Protein AF-Q04625-F1 (afdb_monomer_lite)

Sequence (141 aa):
IPYSVLKKSGFVIAEADGNPEEFLDELMEMIIESKEKEAKRRKAQDTVIEPIALEKQGEYFINLERVQNNNPGISSKKILQPFLKNKPFRELKIVCNHIPKWIENELMTLGMKFEVKKLTEGEFEVKVYNQFNDEKTLVNR

Radius of gyration: 19.42 Å; chains: 1; bounding box: 52×41×47 Å

pLDDT: mean 84.85, std 14.12, range [32.5, 97.0]

Structure (mmCIF, N/CA/C/O backbone):
data_AF-Q04625-F1
#
_entry.id   AF-Q04625-F1
#
loop_
_atom_site.group_PDB
_atom_site.id
_atom_site.type_symbol
_atom_site.label_atom_id
_atom_site.label_alt_id
_atom_site.label_comp_id
_atom_site.label_asym_id
_atom_site.label_entity_id
_atom_site.label_seq_id
_atom_site.pdbx_PDB_ins_code
_atom_site.Cartn_x
_atom_site.Cartn_y
_atom_site.Cartn_z
_atom_site.occupancy
_atom_site.B_iso_or_equiv
_atom_site.auth_seq_id
_atom_site.auth_comp_id
_atom_site.auth_asym_id
_atom_site.auth_atom_id
_atom_site.pdbx_PDB_model_num
ATOM 1 N N . ILE A 1 1 ? 19.679 18.431 -6.268 1.00 63.94 1 ILE A N 1
ATOM 2 C CA . ILE A 1 1 ? 18.438 18.739 -7.031 1.00 63.94 1 ILE A CA 1
ATOM 3 C C . ILE A 1 1 ? 18.313 17.902 -8.318 1.00 63.94 1 ILE A C 1
ATOM 5 O O . ILE A 1 1 ? 17.230 17.369 -8.515 1.00 63.94 1 ILE A O 1
ATOM 9 N N . PRO A 1 2 ? 19.353 17.696 -9.158 1.00 74.81 2 PRO A N 1
ATOM 10 C CA . PRO A 1 2 ? 19.188 16.989 -10.443 1.00 74.81 2 PRO A CA 1
ATOM 11 C C . PRO A 1 2 ? 18.608 15.568 -10.325 1.00 74.81 2 PRO A C 1
ATOM 13 O O . PRO A 1 2 ? 17.641 15.231 -11.005 1.00 74.81 2 PRO A O 1
ATOM 16 N N . TYR A 1 3 ? 19.119 14.775 -9.376 1.00 73.25 3 TYR A N 1
ATOM 17 C CA . TYR A 1 3 ? 18.672 13.398 -9.130 1.00 73.25 3 TYR A CA 1
ATOM 18 C C . TYR A 1 3 ? 17.159 13.265 -8.890 1.00 73.25 3 TYR A C 1
ATOM 20 O O . TYR A 1 3 ? 16.522 12.347 -9.403 1.00 73.25 3 TYR A O 1
ATOM 28 N N . SER A 1 4 ? 16.547 14.186 -8.136 1.00 76.62 4 SER A N 1
ATOM 29 C CA . SER A 1 4 ? 15.113 14.103 -7.833 1.00 76.62 4 SER A CA 1
ATOM 30 C C . SER A 1 4 ? 14.233 14.450 -9.035 1.00 76.62 4 SER A C 1
ATOM 32 O O . SER A 1 4 ? 13.127 13.922 -9.132 1.00 76.62 4 SER A O 1
ATOM 34 N N . VAL A 1 5 ? 14.711 15.286 -9.962 1.00 82.38 5 VAL A N 1
ATOM 35 C CA . VAL A 1 5 ? 13.994 15.632 -11.202 1.00 82.38 5 VAL A CA 1
ATOM 36 C C . VAL A 1 5 ? 14.002 14.454 -12.176 1.00 82.38 5 VAL A C 1
ATOM 38 O O . VAL A 1 5 ? 12.948 14.088 -12.699 1.00 82.38 5 VAL A O 1
ATOM 41 N N . LEU A 1 6 ? 15.160 13.811 -12.359 1.00 83.19 6 LEU A N 1
ATOM 42 C CA . LEU A 1 6 ? 15.295 12.635 -13.226 1.00 83.19 6 LEU A CA 1
ATOM 43 C C . LEU A 1 6 ? 14.440 11.470 -12.720 1.00 83.19 6 LEU A C 1
ATOM 45 O O . LEU A 1 6 ? 13.656 10.901 -13.478 1.00 83.19 6 LEU A O 1
ATOM 49 N N . LYS A 1 7 ? 14.490 11.195 -11.411 1.00 76.00 7 LYS A N 1
ATOM 50 C CA . LYS A 1 7 ? 13.668 10.151 -10.786 1.00 76.00 7 LYS A CA 1
ATOM 51 C C . LYS A 1 7 ? 12.166 10.420 -10.937 1.00 76.00 7 LYS A C 1
ATOM 53 O O . LYS A 1 7 ? 11.412 9.504 -11.244 1.00 76.00 7 LYS A O 1
ATOM 58 N N . LYS A 1 8 ? 11.719 11.671 -10.759 1.00 74.62 8 LYS A N 1
ATOM 59 C CA . LYS A 1 8 ? 10.310 12.062 -10.971 1.00 74.62 8 LYS A CA 1
ATOM 60 C C . LYS A 1 8 ? 9.865 11.937 -12.430 1.00 74.62 8 LYS A C 1
ATOM 62 O O . LYS A 1 8 ? 8.689 11.699 -12.669 1.00 74.62 8 LYS A O 1
ATOM 67 N N . SER A 1 9 ? 10.790 12.076 -13.376 1.00 83.69 9 SER A N 1
ATOM 68 C CA . SER A 1 9 ? 10.516 11.952 -14.814 1.00 83.69 9 SER A CA 1
ATOM 69 C C . SER A 1 9 ? 10.576 10.502 -15.319 1.00 83.69 9 SER A C 1
ATOM 71 O O . SER A 1 9 ? 10.411 10.267 -16.510 1.00 83.69 9 SER A O 1
ATOM 73 N N . GLY A 1 10 ? 10.806 9.524 -14.433 1.00 79.38 10 GLY A N 1
ATOM 74 C CA . GLY A 1 10 ? 10.822 8.100 -14.782 1.00 79.38 10 GLY A CA 1
ATOM 75 C C . GLY A 1 10 ? 12.162 7.570 -15.300 1.00 79.38 10 GLY A C 1
ATOM 76 O O . GLY A 1 10 ? 12.214 6.432 -15.764 1.00 79.38 10 GLY A O 1
ATOM 77 N N . PHE A 1 11 ? 13.247 8.347 -15.212 1.00 85.00 11 PHE A N 1
ATOM 78 C CA . PHE A 1 11 ? 14.579 7.855 -15.566 1.00 85.00 11 PH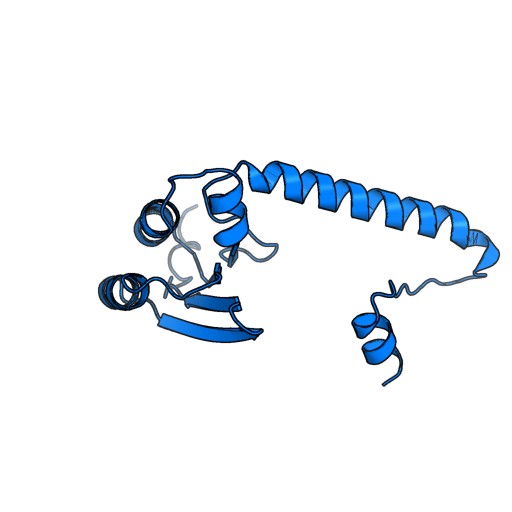E A CA 1
ATOM 79 C C . PHE A 1 11 ? 15.101 6.877 -14.509 1.00 85.00 11 PHE A C 1
ATOM 81 O O . PHE A 1 11 ? 14.963 7.107 -13.302 1.00 85.00 11 PHE A O 1
ATOM 88 N N . VAL A 1 12 ? 15.741 5.804 -14.975 1.00 81.31 12 VAL A N 1
ATOM 89 C CA . VAL A 1 12 ? 16.561 4.931 -14.130 1.00 81.31 12 VAL A CA 1
ATOM 90 C C . VAL A 1 12 ? 17.896 5.630 -13.913 1.00 81.31 12 VAL A C 1
ATOM 92 O O . VAL A 1 12 ? 18.523 6.081 -14.866 1.00 81.31 12 VAL A O 1
ATOM 95 N N . ILE A 1 13 ? 18.300 5.749 -12.653 1.00 85.38 13 ILE A N 1
ATOM 96 C CA . ILE A 1 13 ? 19.584 6.328 -12.266 1.00 85.38 13 ILE A CA 1
ATOM 97 C C . ILE A 1 13 ? 20.449 5.179 -11.767 1.00 85.38 13 ILE A C 1
ATOM 99 O O . ILE A 1 13 ? 20.024 4.454 -10.867 1.00 85.38 13 ILE A O 1
ATOM 103 N N . ALA A 1 14 ? 21.631 5.028 -12.350 1.00 83.88 14 ALA A N 1
ATOM 104 C CA . ALA A 1 14 ? 22.617 4.032 -11.967 1.00 83.88 14 ALA A CA 1
ATOM 105 C C . ALA A 1 14 ? 23.969 4.718 -11.752 1.00 83.88 14 ALA A C 1
ATOM 107 O O . ALA A 1 14 ? 24.320 5.642 -12.486 1.00 83.88 14 ALA A O 1
ATOM 108 N N . GLU A 1 15 ? 24.694 4.268 -10.735 1.00 86.56 15 GLU A N 1
ATOM 109 C CA . GLU A 1 15 ? 26.086 4.635 -10.486 1.00 86.56 15 GLU A CA 1
ATOM 110 C C . GLU A 1 15 ? 26.955 3.456 -10.924 1.00 86.56 15 GLU A C 1
ATOM 112 O O . GLU A 1 15 ? 26.650 2.309 -10.594 1.00 86.56 15 GLU A O 1
ATOM 117 N N . ALA A 1 16 ? 27.998 3.736 -11.697 1.00 84.88 16 ALA A N 1
ATOM 118 C CA . ALA A 1 16 ? 28.939 2.743 -12.188 1.00 84.88 16 ALA A CA 1
ATOM 119 C C . ALA A 1 16 ? 30.320 3.390 -12.325 1.00 84.88 16 ALA A C 1
ATOM 121 O O . ALA A 1 16 ? 30.424 4.557 -12.712 1.00 84.88 16 ALA A O 1
ATOM 122 N N . ASP A 1 17 ? 31.360 2.624 -12.010 1.00 88.25 17 ASP A N 1
ATOM 123 C CA . ASP A 1 17 ? 32.750 3.016 -12.221 1.00 88.25 17 ASP A CA 1
ATOM 124 C C . ASP A 1 17 ? 33.208 2.563 -13.615 1.00 88.25 17 ASP A C 1
ATOM 126 O O . ASP A 1 17 ? 32.865 1.468 -14.056 1.00 88.25 17 ASP A O 1
ATOM 130 N N . GLY A 1 18 ? 34.017 3.379 -14.297 1.00 88.81 18 GLY A N 1
ATOM 131 C CA . GLY A 1 18 ? 34.591 3.041 -15.607 1.00 88.81 18 GLY A CA 1
ATOM 132 C C . GLY A 1 18 ? 34.012 3.839 -16.776 1.00 88.81 18 GLY A C 1
ATOM 133 O O . GLY A 1 18 ? 33.351 4.863 -16.585 1.00 88.81 18 GLY A O 1
ATOM 134 N N . ASN A 1 19 ? 34.319 3.406 -18.002 1.00 85.69 19 ASN A N 1
ATOM 135 C CA . ASN A 1 19 ? 33.838 4.060 -19.217 1.00 85.69 19 ASN A CA 1
ATOM 136 C C . ASN A 1 19 ? 32.400 3.605 -19.522 1.00 85.69 19 ASN A C 1
ATOM 138 O O . ASN A 1 19 ? 32.193 2.407 -19.704 1.00 85.69 19 ASN A O 1
ATOM 142 N N . PRO A 1 20 ? 31.418 4.521 -19.643 1.00 83.44 20 PRO A N 1
ATOM 143 C CA . PRO A 1 20 ? 30.046 4.179 -20.012 1.00 83.44 20 PRO A CA 1
ATOM 144 C C . PRO A 1 20 ? 29.923 3.219 -21.193 1.00 83.44 20 PRO A C 1
ATOM 146 O O . PRO A 1 20 ? 29.172 2.253 -21.105 1.00 83.44 20 PRO A O 1
ATOM 149 N N . GLU A 1 21 ? 30.691 3.437 -22.263 1.00 85.19 21 GLU A N 1
ATOM 150 C CA . GLU A 1 21 ? 30.630 2.610 -23.477 1.00 85.19 21 GLU A CA 1
ATOM 151 C C . GLU A 1 21 ? 30.917 1.122 -23.221 1.00 85.19 21 GLU A C 1
ATOM 153 O O . GLU A 1 21 ? 30.450 0.282 -23.983 1.00 85.19 21 GLU A O 1
ATOM 158 N N . GLU A 1 22 ? 31.633 0.787 -22.145 1.00 88.19 22 GLU A N 1
ATOM 159 C CA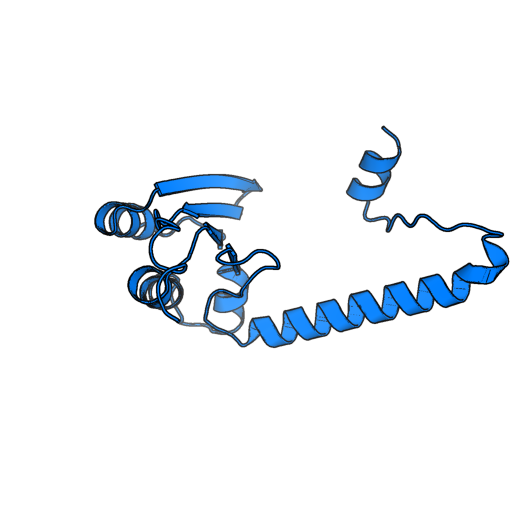 . GLU A 1 22 ? 31.989 -0.594 -21.800 1.00 88.19 22 GLU A CA 1
ATOM 160 C C . GLU A 1 22 ? 30.852 -1.352 -21.103 1.00 88.19 22 GLU A C 1
ATOM 162 O O . GLU A 1 22 ? 30.861 -2.578 -21.110 1.00 88.19 22 GLU A O 1
ATOM 167 N N . PHE A 1 23 ? 29.872 -0.655 -20.515 1.00 87.19 23 PHE A N 1
ATOM 168 C CA . PHE A 1 23 ? 28.826 -1.287 -19.701 1.00 87.19 23 PHE A CA 1
ATOM 169 C C . PHE A 1 23 ? 27.392 -0.929 -20.106 1.00 87.19 23 PHE A C 1
ATOM 171 O O . PHE A 1 23 ? 26.454 -1.420 -19.480 1.00 87.19 23 PHE A O 1
ATOM 178 N N . LEU A 1 24 ? 27.174 -0.079 -21.119 1.00 87.12 24 LEU A N 1
ATOM 179 C CA . LEU A 1 24 ? 25.816 0.310 -21.534 1.00 87.12 24 LEU A CA 1
ATOM 180 C C . LEU A 1 24 ? 24.944 -0.897 -21.908 1.00 87.12 24 LEU A C 1
ATOM 182 O O . LEU A 1 24 ? 23.781 -0.940 -21.500 1.00 87.12 24 LEU A O 1
ATOM 186 N N . ASP A 1 25 ? 25.497 -1.865 -22.642 1.00 88.44 25 ASP A N 1
ATOM 187 C CA . ASP A 1 25 ? 24.767 -3.064 -23.067 1.00 88.44 25 ASP A CA 1
ATOM 188 C C . ASP A 1 25 ? 24.423 -3.959 -21.867 1.00 88.44 25 ASP A C 1
ATOM 190 O O . ASP A 1 25 ? 23.257 -4.301 -21.663 1.00 88.44 25 ASP A O 1
ATOM 194 N N . GLU A 1 26 ? 25.400 -4.239 -20.997 1.00 87.00 26 GLU A N 1
ATOM 195 C CA . GLU A 1 26 ? 25.192 -5.018 -19.767 1.00 87.00 26 GLU A CA 1
ATOM 196 C C . GLU A 1 26 ? 24.169 -4.353 -18.830 1.00 87.00 26 GLU A C 1
ATOM 198 O O . GLU A 1 26 ? 23.294 -5.006 -18.254 1.00 87.00 26 GLU A O 1
ATOM 203 N N . LEU A 1 27 ? 24.237 -3.025 -18.697 1.00 89.12 27 LEU A N 1
ATOM 204 C CA . LEU A 1 27 ? 23.306 -2.237 -17.895 1.00 89.12 27 LEU A CA 1
ATOM 205 C C . LEU A 1 27 ? 21.896 -2.254 -18.495 1.00 89.12 27 LEU A C 1
ATOM 207 O O . LEU A 1 27 ? 20.914 -2.339 -17.752 1.00 89.12 27 LEU A O 1
ATOM 211 N N . MET A 1 28 ? 21.768 -2.208 -19.823 1.00 88.25 28 MET A N 1
ATOM 212 C CA . MET A 1 28 ? 20.480 -2.332 -20.505 1.00 88.25 28 MET A CA 1
ATOM 213 C C . MET A 1 28 ? 19.855 -3.706 -20.256 1.00 88.25 28 MET A C 1
ATOM 215 O O . MET A 1 28 ? 18.690 -3.778 -19.853 1.00 88.25 28 MET A O 1
ATOM 219 N N . GLU A 1 29 ? 20.621 -4.782 -20.439 1.00 89.62 29 GLU A N 1
ATOM 220 C CA . GLU A 1 29 ? 20.174 -6.152 -20.172 1.00 89.62 29 GLU A CA 1
ATOM 221 C C . GLU A 1 29 ? 19.727 -6.310 -18.715 1.00 89.62 29 GLU A C 1
ATOM 223 O O . GLU A 1 29 ? 18.609 -6.758 -18.449 1.00 89.62 29 GLU A O 1
ATOM 228 N N . MET A 1 30 ? 20.525 -5.821 -17.763 1.00 88.75 30 MET A N 1
ATOM 229 C CA . MET A 1 30 ? 20.184 -5.823 -16.339 1.00 88.75 30 MET A CA 1
ATOM 230 C C . MET A 1 30 ? 18.876 -5.065 -16.044 1.00 8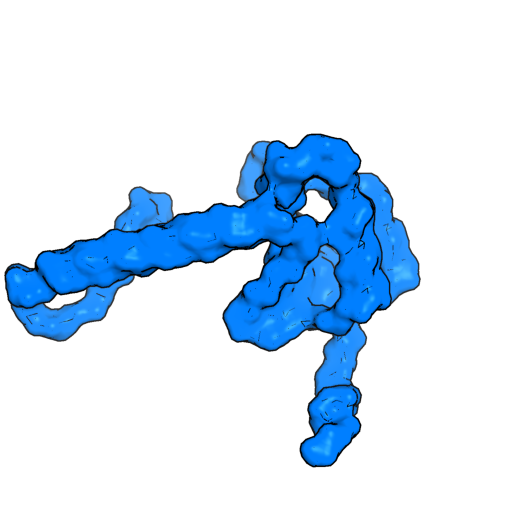8.75 30 MET A C 1
ATOM 232 O O . MET A 1 30 ? 18.031 -5.526 -15.263 1.00 88.75 30 MET A O 1
ATOM 236 N N . ILE A 1 31 ? 18.668 -3.899 -16.665 1.00 89.44 31 ILE A N 1
ATOM 237 C CA . ILE A 1 31 ? 17.435 -3.114 -16.507 1.00 89.44 31 ILE A CA 1
ATOM 238 C C . ILE A 1 31 ? 16.233 -3.853 -17.106 1.00 89.44 31 ILE A C 1
ATOM 240 O O . ILE A 1 31 ? 15.159 -3.859 -16.499 1.00 89.44 31 ILE A O 1
ATOM 244 N N . ILE A 1 32 ? 16.379 -4.476 -18.274 1.00 90.06 32 ILE A N 1
ATOM 245 C CA . ILE A 1 32 ? 15.303 -5.252 -18.902 1.00 90.06 32 ILE A CA 1
ATOM 246 C C . ILE A 1 32 ? 14.950 -6.452 -18.025 1.00 90.06 32 ILE A C 1
ATOM 248 O O . ILE A 1 32 ? 13.787 -6.616 -17.654 1.00 90.06 32 ILE A O 1
ATOM 252 N N . GLU A 1 33 ? 15.940 -7.241 -17.611 1.00 88.69 33 GLU A N 1
ATOM 253 C CA . GLU A 1 33 ? 15.722 -8.409 -16.763 1.00 88.69 33 GLU A CA 1
ATOM 254 C C . GLU A 1 33 ? 15.061 -8.052 -15.433 1.00 88.69 33 GLU A C 1
ATOM 256 O O . GLU A 1 33 ? 14.158 -8.755 -14.971 1.00 88.69 33 GLU A O 1
ATOM 261 N N . SER A 1 34 ? 15.514 -6.975 -14.786 1.00 86.69 34 SER A N 1
ATOM 262 C CA . SER A 1 34 ? 14.934 -6.522 -13.522 1.00 86.69 34 SER A CA 1
ATOM 263 C C . SER A 1 34 ? 13.477 -6.096 -13.705 1.00 86.69 34 SER A C 1
ATOM 265 O O . SER A 1 34 ? 12.624 -6.526 -12.924 1.00 86.69 34 SER A O 1
ATOM 267 N N . LYS A 1 35 ? 13.156 -5.360 -14.778 1.0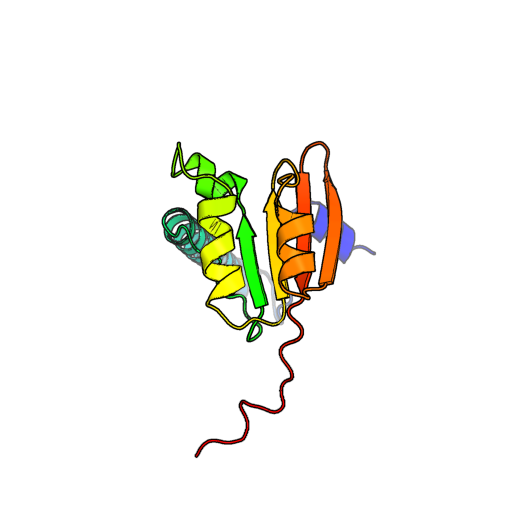0 85.69 35 LYS A N 1
ATOM 268 C CA . LYS A 1 35 ? 11.775 -4.996 -15.136 1.00 85.69 35 LYS A CA 1
ATOM 269 C C . LYS A 1 35 ? 10.915 -6.214 -15.454 1.00 85.69 35 LYS A C 1
ATOM 271 O O . LYS A 1 35 ? 9.764 -6.269 -15.027 1.00 85.69 35 LYS A O 1
ATOM 276 N N . GLU A 1 36 ? 11.442 -7.206 -16.163 1.00 86.44 36 GLU A N 1
ATOM 277 C CA . GLU A 1 36 ? 10.718 -8.444 -16.449 1.00 86.44 36 GLU A CA 1
ATOM 278 C C . GLU A 1 36 ? 10.463 -9.272 -15.191 1.00 86.44 36 GLU A C 1
ATOM 280 O O . GLU A 1 36 ? 9.352 -9.768 -14.992 1.00 86.44 36 GLU A O 1
ATOM 285 N N . LYS A 1 37 ? 11.474 -9.421 -14.327 1.00 81.00 37 LYS A N 1
ATOM 286 C CA . LYS A 1 37 ? 11.346 -10.089 -13.024 1.00 81.00 37 LYS A CA 1
ATOM 287 C C . LYS A 1 37 ? 10.310 -9.364 -12.170 1.00 81.00 37 LYS A C 1
ATOM 289 O O . LYS A 1 37 ? 9.461 -10.018 -11.566 1.00 81.00 37 LYS A O 1
ATOM 294 N N . GLU A 1 38 ? 10.318 -8.033 -12.162 1.00 79.81 38 GLU A N 1
ATOM 295 C CA . GLU A 1 38 ? 9.317 -7.227 -11.468 1.00 79.81 38 GLU A CA 1
ATOM 296 C C . GLU A 1 38 ? 7.917 -7.411 -12.072 1.00 79.81 38 GLU A C 1
ATOM 298 O O . GLU A 1 38 ? 6.960 -7.633 -11.335 1.00 79.81 38 GLU A O 1
ATOM 303 N N . ALA A 1 39 ? 7.776 -7.402 -13.398 1.00 78.56 39 ALA A N 1
ATOM 304 C CA . ALA A 1 39 ? 6.501 -7.626 -14.075 1.00 78.56 39 ALA A CA 1
ATOM 305 C C . ALA A 1 39 ? 5.949 -9.039 -13.820 1.00 78.56 39 ALA A C 1
ATOM 307 O O . ALA A 1 39 ? 4.757 -9.193 -13.559 1.00 78.56 39 ALA A O 1
ATOM 308 N N . LYS A 1 40 ? 6.805 -10.069 -13.842 1.00 75.56 40 LYS A N 1
ATOM 309 C CA . LYS A 1 40 ? 6.444 -11.454 -13.497 1.00 75.56 40 LYS A CA 1
ATOM 310 C C . LYS A 1 40 ? 6.010 -11.562 -12.036 1.00 75.56 40 LYS A C 1
ATOM 312 O O . LYS A 1 40 ? 4.974 -12.161 -11.765 1.00 75.56 40 LYS A O 1
ATOM 317 N N . ARG A 1 41 ? 6.743 -10.934 -11.107 1.00 71.81 41 ARG A N 1
ATOM 318 C CA . ARG A 1 41 ? 6.352 -10.847 -9.689 1.00 71.81 41 ARG A CA 1
ATOM 319 C C . ARG A 1 41 ? 5.003 -10.149 -9.531 1.00 71.81 41 ARG A C 1
ATOM 321 O O . ARG A 1 41 ? 4.140 -10.697 -8.861 1.00 71.81 41 ARG A O 1
ATOM 328 N N . ARG A 1 42 ? 4.788 -9.011 -10.198 1.00 70.00 42 ARG A N 1
ATOM 329 C CA . ARG A 1 42 ? 3.513 -8.271 -10.184 1.00 70.00 42 ARG A CA 1
ATOM 330 C C . ARG A 1 42 ? 2.354 -9.129 -10.709 1.00 70.00 42 ARG A C 1
ATOM 332 O O . ARG A 1 42 ? 1.350 -9.248 -10.023 1.00 70.00 42 ARG A O 1
ATOM 339 N N . LYS A 1 43 ? 2.524 -9.816 -11.845 1.00 68.69 43 LYS A N 1
ATOM 340 C CA . LYS A 1 43 ? 1.509 -10.737 -12.395 1.00 68.69 43 LYS A CA 1
ATOM 341 C C . LYS A 1 43 ? 1.232 -11.949 -11.499 1.00 68.69 43 LYS A C 1
ATOM 343 O O . LYS A 1 43 ? 0.098 -12.399 -11.416 1.00 68.69 43 LYS A O 1
ATOM 348 N N . ALA A 1 44 ? 2.246 -12.507 -10.839 1.00 66.44 44 ALA A N 1
ATOM 349 C CA . ALA A 1 44 ? 2.031 -13.585 -9.875 1.00 66.44 44 ALA A CA 1
ATOM 350 C C . ALA A 1 44 ? 1.257 -13.074 -8.646 1.00 66.44 44 ALA A C 1
ATOM 352 O O . ALA A 1 44 ? 0.322 -13.724 -8.185 1.00 66.44 44 ALA A O 1
ATOM 353 N N . GLN A 1 45 ? 1.599 -11.880 -8.156 1.00 64.50 45 GLN A N 1
ATOM 354 C CA . GLN A 1 45 ? 0.913 -11.215 -7.044 1.00 64.50 45 GLN A CA 1
ATOM 355 C C . GLN A 1 45 ? -0.544 -10.872 -7.372 1.00 64.50 45 GLN A C 1
ATOM 357 O O . GLN A 1 45 ? -1.389 -10.947 -6.491 1.00 64.50 45 GLN A O 1
ATOM 362 N N . ASP A 1 46 ? -0.853 -10.580 -8.635 1.00 65.69 46 ASP A N 1
ATOM 363 C CA . ASP A 1 46 ? -2.210 -10.306 -9.119 1.00 65.69 46 ASP A CA 1
ATOM 364 C C . ASP A 1 46 ? -3.186 -11.486 -8.925 1.00 65.69 46 ASP A C 1
ATOM 366 O O . ASP A 1 46 ? -4.401 -11.277 -8.900 1.00 65.69 46 ASP A O 1
ATOM 370 N N . THR A 1 47 ? -2.670 -12.711 -8.748 1.00 67.25 47 THR A N 1
ATOM 371 C CA . THR A 1 47 ? -3.475 -13.911 -8.446 1.00 67.25 47 THR A CA 1
ATOM 372 C C . THR A 1 47 ? -3.683 -14.152 -6.949 1.00 67.25 47 THR A C 1
ATOM 374 O O . THR A 1 47 ? -4.542 -14.944 -6.562 1.00 67.25 47 THR A O 1
ATOM 377 N N . VAL A 1 48 ? -2.914 -13.476 -6.091 1.00 73.94 48 VAL A N 1
ATOM 378 C CA . VAL A 1 48 ? -2.956 -13.662 -4.639 1.00 73.94 48 VAL A CA 1
ATOM 379 C C . VAL A 1 48 ? -3.945 -12.671 -4.034 1.00 73.94 48 VAL A C 1
ATOM 381 O O . VAL A 1 48 ? -3.812 -11.460 -4.175 1.00 73.94 48 VAL A O 1
ATOM 384 N N . ILE A 1 49 ? -4.953 -13.195 -3.336 1.00 86.00 49 ILE A N 1
ATOM 385 C CA . ILE A 1 49 ? -6.007 -12.389 -2.694 1.00 86.00 49 ILE A CA 1
ATOM 386 C C . ILE A 1 49 ? -5.523 -11.803 -1.349 1.00 86.00 49 ILE A C 1
ATOM 388 O O . ILE A 1 49 ? -6.150 -10.901 -0.801 1.00 86.00 49 ILE A O 1
ATOM 392 N N . GLU A 1 50 ? -4.400 -12.286 -0.813 1.00 89.38 50 GLU A N 1
ATOM 393 C CA . GLU A 1 50 ? -3.836 -11.863 0.473 1.00 89.38 50 GLU A CA 1
ATOM 394 C C . GLU A 1 50 ? -2.762 -10.764 0.348 1.00 89.38 50 GLU A C 1
ATOM 396 O O . GLU A 1 50 ? -2.074 -10.679 -0.671 1.00 89.38 50 GLU A O 1
ATOM 401 N N . PRO A 1 51 ? -2.543 -9.955 1.406 1.00 93.12 51 PRO A N 1
ATOM 402 C CA . PRO A 1 51 ? -1.422 -9.024 1.458 1.00 93.12 51 PRO A CA 1
ATOM 403 C C . PRO A 1 51 ? -0.058 -9.704 1.312 1.00 93.12 51 PRO A C 1
ATOM 405 O O . PRO A 1 51 ? 0.250 -10.698 1.976 1.00 93.12 51 PRO A O 1
ATOM 408 N N . ILE A 1 52 ? 0.787 -9.110 0.476 1.00 91.62 52 ILE A N 1
ATOM 409 C CA . ILE A 1 52 ? 2.125 -9.604 0.156 1.00 91.62 52 ILE A CA 1
ATOM 410 C C . ILE A 1 52 ? 3.148 -9.073 1.158 1.00 91.62 52 ILE A C 1
ATOM 412 O O . ILE A 1 52 ? 3.036 -7.939 1.618 1.00 91.62 52 ILE A O 1
ATOM 416 N N . ALA A 1 53 ? 4.148 -9.883 1.502 1.00 91.38 53 ALA A N 1
ATOM 417 C CA . ALA A 1 53 ? 5.250 -9.438 2.350 1.00 91.38 53 ALA A CA 1
ATOM 418 C C . ALA A 1 53 ? 6.171 -8.478 1.582 1.00 91.38 53 ALA A C 1
ATOM 420 O O . ALA A 1 53 ? 6.477 -8.704 0.408 1.00 91.38 53 ALA A O 1
ATOM 421 N N . LEU A 1 54 ? 6.606 -7.419 2.257 1.00 89.06 54 LEU A N 1
ATOM 422 C CA . LEU A 1 54 ? 7.641 -6.507 1.784 1.00 89.06 54 LEU A CA 1
ATOM 423 C C . LEU A 1 54 ? 9.029 -6.981 2.244 1.00 89.06 54 LEU A C 1
ATOM 425 O O . LEU A 1 54 ? 9.168 -8.000 2.917 1.00 89.06 54 LEU A O 1
ATOM 429 N N . GLU A 1 55 ? 10.070 -6.239 1.862 1.00 86.19 55 GLU A N 1
ATOM 430 C CA . GLU A 1 55 ? 11.467 -6.568 2.184 1.00 86.19 55 GLU A CA 1
ATOM 431 C C . GLU A 1 55 ? 11.741 -6.590 3.693 1.00 86.19 55 GLU A C 1
ATOM 433 O O . GLU A 1 55 ? 12.538 -7.392 4.177 1.00 86.19 55 GLU A O 1
ATOM 438 N N . LYS A 1 56 ? 11.074 -5.715 4.451 1.00 87.69 56 LYS A N 1
ATOM 439 C CA . LYS A 1 56 ? 11.214 -5.648 5.904 1.00 87.69 56 LYS A CA 1
ATOM 440 C C . LYS A 1 56 ? 10.254 -6.617 6.579 1.00 87.69 56 LYS A C 1
ATOM 442 O O . LYS A 1 56 ? 9.059 -6.645 6.283 1.00 87.69 56 LYS A O 1
ATOM 447 N N . GLN A 1 57 ? 10.768 -7.352 7.562 1.00 89.81 57 GLN A N 1
ATOM 448 C CA . GLN A 1 57 ? 9.970 -8.299 8.329 1.00 89.81 57 GLN A CA 1
ATOM 449 C C . GLN A 1 57 ? 8.750 -7.617 8.965 1.00 89.81 57 GLN A C 1
ATOM 451 O O . GLN A 1 57 ? 8.830 -6.519 9.525 1.00 89.81 57 GLN A O 1
ATOM 456 N N . GLY A 1 58 ? 7.601 -8.284 8.846 1.00 92.25 58 GLY A N 1
ATOM 457 C CA . GLY A 1 58 ? 6.335 -7.803 9.388 1.00 92.25 58 GLY A CA 1
ATOM 458 C C . GLY A 1 58 ? 5.709 -6.637 8.617 1.00 92.25 58 GLY A C 1
ATOM 459 O O . GLY A 1 58 ? 4.653 -6.172 9.039 1.00 92.25 58 GLY A O 1
ATOM 460 N N . GLU A 1 59 ? 6.314 -6.159 7.527 1.00 94.56 59 GLU A N 1
ATOM 461 C CA . GLU A 1 59 ? 5.694 -5.175 6.638 1.00 94.56 59 GLU A CA 1
ATOM 462 C C . GLU A 1 59 ? 5.001 -5.875 5.472 1.00 94.56 59 GLU A C 1
ATOM 464 O O . GLU A 1 59 ? 5.565 -6.756 4.822 1.00 94.56 59 GLU A O 1
ATOM 469 N N . TYR A 1 60 ? 3.767 -5.466 5.202 1.00 95.12 60 TYR A N 1
ATOM 470 C CA . TYR A 1 60 ? 2.948 -6.042 4.149 1.00 95.12 60 TYR A CA 1
ATOM 471 C C . TYR A 1 60 ? 2.320 -4.960 3.291 1.00 95.12 60 TYR A C 1
ATOM 473 O O . TYR A 1 60 ? 2.098 -3.831 3.730 1.00 95.12 60 TYR A O 1
ATOM 481 N N . PHE A 1 61 ? 1.995 -5.330 2.061 1.00 94.50 61 PHE A N 1
ATOM 482 C CA . PHE A 1 61 ? 1.352 -4.459 1.100 1.00 94.50 61 PHE A CA 1
ATOM 483 C C . PHE A 1 61 ? 0.177 -5.155 0.434 1.00 94.50 61 PHE A C 1
ATOM 485 O O . PHE A 1 61 ? 0.223 -6.346 0.137 1.00 94.50 61 PHE A O 1
ATOM 492 N N . ILE A 1 62 ? -0.867 -4.391 0.144 1.00 93.50 62 ILE A N 1
ATOM 493 C CA . ILE A 1 62 ? -1.923 -4.823 -0.753 1.00 93.50 62 ILE A CA 1
ATOM 494 C C . ILE A 1 62 ? -2.479 -3.639 -1.535 1.00 93.50 62 ILE A C 1
ATOM 496 O O . ILE A 1 62 ? -2.742 -2.572 -0.982 1.00 93.50 62 ILE A O 1
ATOM 500 N N . ASN A 1 63 ? -2.693 -3.841 -2.832 1.00 92.31 63 ASN A N 1
ATOM 501 C CA . ASN A 1 63 ? -3.468 -2.928 -3.659 1.00 92.31 63 ASN A CA 1
ATOM 502 C C . ASN A 1 63 ? -4.849 -3.555 -3.885 1.00 92.31 63 ASN A C 1
ATOM 504 O O . ASN A 1 63 ? -4.981 -4.521 -4.638 1.00 92.31 63 ASN A O 1
ATOM 508 N N . LEU A 1 64 ? -5.865 -3.020 -3.207 1.00 92.44 64 LEU A N 1
ATOM 509 C CA . LEU A 1 64 ? -7.227 -3.537 -3.287 1.00 92.44 64 LEU A CA 1
ATOM 510 C C . LEU A 1 64 ? -7.810 -3.395 -4.691 1.00 92.44 64 LEU A C 1
ATOM 512 O O . LEU A 1 64 ? -8.468 -4.321 -5.148 1.00 92.44 64 LEU A O 1
ATOM 516 N N . GLU A 1 65 ? -7.538 -2.291 -5.389 1.00 89.31 65 GLU A N 1
ATOM 517 C CA . GLU A 1 65 ? -8.026 -2.087 -6.756 1.00 89.31 65 GLU A CA 1
ATOM 518 C C . GLU A 1 65 ? -7.547 -3.213 -7.681 1.00 89.31 65 GLU A C 1
ATOM 520 O O . GLU A 1 65 ? -8.353 -3.832 -8.373 1.00 89.31 65 GLU A O 1
ATOM 525 N N . ARG A 1 66 ? -6.256 -3.559 -7.629 1.00 87.25 66 ARG A N 1
ATOM 526 C CA . ARG A 1 66 ? -5.699 -4.653 -8.440 1.00 87.25 66 ARG A CA 1
ATOM 527 C C . ARG A 1 66 ? -6.319 -6.002 -8.102 1.00 87.25 66 ARG A C 1
ATOM 529 O O . ARG A 1 66 ? -6.788 -6.700 -8.998 1.00 87.25 66 ARG A O 1
ATOM 536 N N . VAL A 1 67 ? -6.363 -6.352 -6.816 1.00 89.62 67 VAL A N 1
ATOM 537 C CA . VAL A 1 67 ? -6.919 -7.641 -6.372 1.00 89.62 67 VAL A CA 1
ATOM 538 C C . VAL A 1 67 ? -8.386 -7.774 -6.789 1.00 89.62 67 VAL A C 1
ATOM 540 O O . VAL A 1 67 ? -8.799 -8.837 -7.252 1.00 89.62 67 VAL A O 1
ATOM 543 N N . GLN A 1 68 ? -9.171 -6.701 -6.668 1.00 89.75 68 GLN A N 1
ATOM 544 C CA . GLN A 1 68 ? -10.596 -6.697 -7.005 1.00 89.75 68 GLN A CA 1
ATOM 545 C C . GLN A 1 68 ? -10.859 -6.681 -8.517 1.00 89.75 68 GLN A C 1
ATOM 547 O O . GLN A 1 68 ? -11.819 -7.314 -8.952 1.00 89.75 68 GLN A O 1
ATOM 552 N N . ASN A 1 69 ? -10.004 -6.037 -9.318 1.00 87.50 69 ASN A N 1
ATOM 553 C CA . ASN A 1 69 ? -10.089 -6.080 -10.783 1.00 87.50 69 ASN A CA 1
ATOM 554 C C . ASN A 1 69 ? -9.863 -7.497 -11.330 1.00 87.50 69 ASN A C 1
ATOM 556 O O . ASN A 1 69 ? -10.562 -7.918 -12.249 1.00 87.50 69 ASN A O 1
ATOM 560 N N . ASN A 1 70 ? -8.934 -8.252 -10.736 1.00 85.50 70 ASN A N 1
ATOM 561 C CA . ASN A 1 70 ? -8.666 -9.638 -11.136 1.00 85.50 70 ASN A CA 1
ATOM 562 C C . ASN A 1 70 ? -9.668 -10.639 -10.550 1.00 85.50 70 ASN A C 1
ATOM 564 O O . ASN A 1 70 ? -9.813 -11.741 -11.073 1.00 85.50 70 ASN A O 1
ATOM 568 N N . ASN A 1 71 ? -10.375 -10.263 -9.480 1.00 85.94 71 ASN A N 1
ATOM 569 C CA . ASN A 1 71 ? -11.353 -11.115 -8.807 1.00 85.94 71 ASN A CA 1
ATOM 570 C C . ASN A 1 71 ? -12.695 -10.381 -8.611 1.00 85.94 71 ASN A C 1
ATOM 572 O O . ASN A 1 71 ? -13.047 -10.025 -7.474 1.00 85.94 71 ASN A O 1
ATOM 576 N N . PRO A 1 72 ? -13.468 -10.159 -9.697 1.00 82.81 72 PRO A N 1
ATOM 577 C CA . PRO A 1 72 ? -14.759 -9.483 -9.621 1.00 82.81 72 PRO A CA 1
ATOM 578 C C . PRO A 1 72 ? -15.694 -10.196 -8.633 1.00 82.81 72 PRO A C 1
ATOM 580 O O . PRO A 1 72 ? -16.026 -11.366 -8.801 1.00 82.81 72 PRO A O 1
ATOM 583 N N . GLY A 1 73 ? -16.108 -9.499 -7.573 1.00 84.75 73 GLY A N 1
ATOM 584 C CA . GLY A 1 73 ? -16.983 -10.038 -6.520 1.00 84.75 73 GLY A CA 1
ATOM 585 C C . GLY A 1 73 ? -16.306 -10.262 -5.165 1.00 84.75 73 GLY A C 1
ATOM 586 O O . GLY A 1 73 ? -16.992 -10.471 -4.158 1.00 84.75 73 GLY A O 1
ATOM 587 N N . ILE A 1 74 ? -14.978 -10.153 -5.083 1.00 89.25 74 ILE A N 1
ATOM 588 C CA . ILE A 1 74 ? -14.293 -10.139 -3.791 1.00 89.25 74 ILE A CA 1
ATOM 589 C C . ILE A 1 74 ? -14.339 -8.724 -3.194 1.00 89.25 74 ILE A C 1
ATOM 591 O O . ILE A 1 74 ? -13.833 -7.749 -3.744 1.00 89.25 74 ILE A O 1
ATOM 595 N N . SER A 1 75 ? -14.959 -8.598 -2.020 1.00 92.44 75 SER A N 1
ATOM 596 C CA . SER A 1 75 ? -14.988 -7.340 -1.262 1.00 92.44 75 SER A CA 1
ATOM 597 C C . SER A 1 75 ? -13.672 -7.092 -0.517 1.00 92.44 75 SER A C 1
ATOM 599 O O . SER A 1 75 ? -13.081 -8.044 -0.001 1.00 92.44 75 SER A O 1
ATOM 601 N N . SER A 1 76 ? -13.318 -5.823 -0.302 1.00 93.19 76 SER A N 1
ATOM 602 C CA . SER A 1 76 ? -12.205 -5.416 0.573 1.00 93.19 76 SER A CA 1
ATOM 603 C C . SER A 1 76 ? -12.260 -6.055 1.966 1.00 93.19 76 SER A C 1
ATOM 605 O O . SER A 1 76 ? -11.226 -6.422 2.515 1.00 93.19 76 SER A O 1
ATOM 607 N N . LYS A 1 77 ? -13.463 -6.268 2.521 1.00 93.62 77 LYS A N 1
ATOM 608 C CA . LYS A 1 77 ? -13.654 -6.943 3.815 1.00 93.62 77 LYS A CA 1
ATOM 609 C C . LYS A 1 77 ? -13.189 -8.399 3.800 1.00 93.62 77 LYS A C 1
ATOM 611 O O . LYS A 1 77 ? -12.446 -8.805 4.683 1.00 93.62 77 LYS A O 1
ATOM 616 N N . LYS A 1 78 ? -13.584 -9.171 2.783 1.00 92.25 78 LYS A N 1
ATOM 617 C CA . LYS A 1 78 ? -13.147 -10.571 2.606 1.00 92.25 78 LYS A CA 1
ATOM 618 C C . LYS A 1 78 ? -11.632 -10.697 2.424 1.00 92.25 78 LYS A C 1
ATOM 620 O O . LYS A 1 78 ? -11.068 -11.679 2.882 1.00 92.25 78 LYS A O 1
ATOM 625 N N . ILE A 1 79 ? -11.007 -9.709 1.788 1.00 92.50 79 ILE A N 1
ATOM 626 C CA . ILE A 1 79 ? -9.555 -9.651 1.576 1.00 92.50 79 ILE A CA 1
ATOM 627 C C . ILE A 1 79 ? -8.819 -9.371 2.890 1.00 92.50 79 ILE A C 1
ATOM 629 O O . ILE A 1 79 ? -7.914 -10.097 3.286 1.00 92.50 79 ILE A O 1
ATOM 633 N N . LEU A 1 80 ? -9.213 -8.299 3.576 1.00 95.25 80 LEU A N 1
ATOM 634 C CA . LEU A 1 80 ? -8.436 -7.752 4.683 1.00 95.25 80 LEU A CA 1
ATOM 635 C C . LEU A 1 80 ? -8.749 -8.411 6.025 1.00 95.25 80 LEU A C 1
ATOM 637 O O . LEU A 1 80 ? -7.847 -8.601 6.833 1.00 95.25 80 LEU A O 1
ATOM 641 N N . GLN A 1 81 ? -10.011 -8.758 6.293 1.00 93.75 81 GLN A N 1
ATOM 642 C CA . GLN A 1 81 ? -10.427 -9.226 7.616 1.00 93.75 81 GLN A CA 1
ATOM 643 C C . GLN A 1 81 ? -9.691 -10.502 8.074 1.00 93.75 81 GLN A C 1
ATOM 645 O O . GLN A 1 81 ? -9.277 -10.531 9.235 1.00 93.75 81 GLN A O 1
ATOM 650 N N . PRO A 1 82 ? -9.482 -11.537 7.229 1.00 92.81 82 PRO A N 1
ATOM 651 C CA . PRO A 1 82 ? -8.706 -12.711 7.632 1.00 92.81 82 PRO A CA 1
ATOM 652 C C . PRO A 1 82 ? -7.269 -12.347 8.010 1.00 92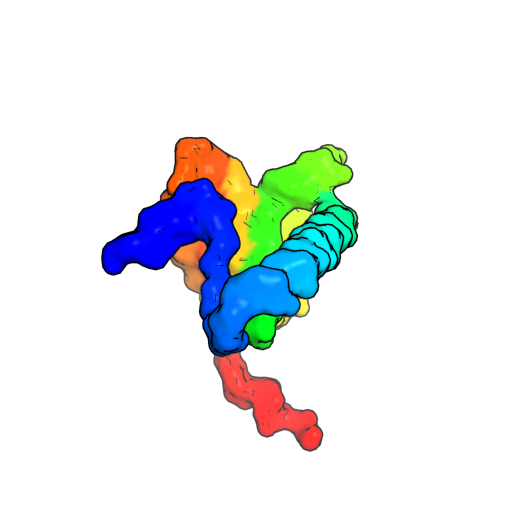.81 82 PRO A C 1
ATOM 654 O O . PRO A 1 82 ? -6.761 -12.820 9.022 1.00 92.81 82 PRO A O 1
ATOM 657 N N . PHE A 1 83 ? -6.638 -11.459 7.239 1.00 94.06 83 PHE A N 1
ATOM 658 C CA . PHE A 1 83 ? -5.271 -11.023 7.494 1.00 94.06 83 PHE A CA 1
ATOM 659 C C . PHE A 1 83 ? -5.162 -10.231 8.802 1.00 94.06 83 PHE A C 1
ATOM 661 O O . PHE A 1 83 ? -4.334 -10.555 9.648 1.00 94.06 83 PHE A O 1
ATOM 668 N N . LEU A 1 84 ? -6.041 -9.243 8.998 1.00 94.62 84 LEU A N 1
ATOM 669 C CA . LEU A 1 84 ? -6.058 -8.392 10.191 1.00 94.62 84 LEU A CA 1
ATOM 670 C C . LEU A 1 84 ? -6.278 -9.189 11.487 1.00 94.62 84 LEU A C 1
ATOM 672 O O . LEU A 1 84 ? -5.768 -8.799 12.531 1.00 94.62 84 LEU A O 1
ATOM 676 N N . LYS A 1 85 ? -7.034 -10.294 11.432 1.00 92.44 85 LYS A N 1
ATOM 677 C CA . LYS A 1 85 ? -7.365 -11.106 12.615 1.00 92.44 85 LYS A CA 1
ATOM 678 C C . LYS A 1 85 ? -6.370 -12.221 12.900 1.00 92.44 85 LYS A C 1
ATOM 680 O O . LYS A 1 85 ? -6.139 -12.533 14.063 1.00 92.44 85 LYS A O 1
ATOM 685 N N . ASN A 1 86 ? -5.817 -12.838 11.859 1.00 90.81 86 ASN A N 1
ATOM 686 C CA . ASN A 1 86 ? -5.121 -14.117 12.008 1.00 90.81 86 ASN A CA 1
ATOM 687 C C . ASN A 1 86 ? -3.604 -14.013 11.847 1.00 90.81 86 ASN A C 1
ATOM 689 O O . ASN A 1 86 ? -2.899 -14.954 12.209 1.00 90.81 86 ASN A O 1
ATOM 693 N N . LYS A 1 87 ? -3.086 -12.914 11.287 1.00 89.75 87 LYS A N 1
ATOM 694 C CA . LYS A 1 87 ? -1.663 -12.784 10.970 1.00 89.75 87 LYS A CA 1
ATOM 695 C C . LYS A 1 87 ? -1.016 -11.689 11.817 1.00 89.75 87 LYS A C 1
ATOM 697 O O . LYS A 1 87 ? -1.512 -10.565 11.815 1.00 89.75 87 LYS A O 1
ATOM 702 N N . PRO A 1 88 ? 0.092 -11.967 12.527 1.00 90.81 88 PRO A N 1
ATOM 703 C CA . PRO A 1 88 ? 0.885 -10.912 13.136 1.00 90.81 88 PRO A CA 1
ATOM 704 C C . PRO A 1 88 ? 1.606 -10.117 12.044 1.00 90.81 88 PRO A C 1
ATOM 706 O O . PRO A 1 88 ? 2.151 -10.670 11.084 1.00 90.81 88 PRO A O 1
ATOM 709 N N . PHE A 1 89 ? 1.609 -8.803 12.200 1.00 95.00 89 PHE A N 1
ATOM 710 C CA . PHE A 1 89 ? 2.334 -7.876 11.343 1.00 95.00 89 PHE A CA 1
ATOM 711 C C . PHE A 1 89 ? 2.723 -6.649 12.163 1.00 95.00 89 PHE A C 1
ATOM 713 O O . PHE A 1 89 ? 2.196 -6.434 13.250 1.00 95.00 89 PHE A O 1
ATOM 720 N N . ARG A 1 90 ? 3.650 -5.856 11.637 1.00 95.00 90 ARG A N 1
ATOM 721 C CA . ARG A 1 90 ? 4.044 -4.560 12.191 1.00 95.00 90 ARG A CA 1
ATOM 722 C C . ARG A 1 90 ? 3.339 -3.432 11.447 1.00 95.00 90 ARG A C 1
ATOM 724 O O . ARG A 1 90 ? 2.715 -2.579 12.069 1.00 95.00 90 ARG A O 1
ATOM 731 N N . GLU A 1 91 ? 3.395 -3.466 10.117 1.00 95.94 91 GLU A N 1
ATOM 732 C CA . GLU A 1 91 ? 2.745 -2.489 9.239 1.00 95.94 91 GLU A CA 1
ATOM 733 C C . GLU A 1 91 ? 2.052 -3.211 8.080 1.00 95.94 91 GLU A C 1
ATOM 735 O O . GLU A 1 91 ? 2.630 -4.092 7.443 1.00 95.94 91 GLU A O 1
ATOM 740 N N . LEU A 1 92 ? 0.814 -2.825 7.792 1.00 96.75 92 LEU A N 1
ATOM 741 C CA . LEU A 1 92 ? 0.113 -3.190 6.569 1.00 96.75 92 LEU A CA 1
ATOM 742 C C . LEU A 1 92 ? -0.214 -1.914 5.798 1.00 96.75 92 LEU A C 1
ATOM 744 O O . LEU A 1 92 ? -0.994 -1.081 6.257 1.00 96.75 92 LEU A O 1
ATOM 748 N N . LYS A 1 93 ? 0.353 -1.791 4.602 1.00 96.38 93 LYS A N 1
ATOM 749 C CA . LYS A 1 93 ? 0.045 -0.730 3.651 1.00 96.38 93 LYS A CA 1
ATOM 750 C C . LYS A 1 93 ? -1.044 -1.187 2.685 1.00 96.38 93 LYS A C 1
ATOM 752 O O . LYS A 1 93 ? -0.876 -2.170 1.968 1.00 96.38 93 LYS A O 1
ATOM 757 N N . ILE A 1 94 ? -2.131 -0.434 2.627 1.00 95.81 94 ILE A N 1
ATOM 758 C CA . ILE A 1 94 ? -3.300 -0.712 1.797 1.00 95.81 94 ILE A CA 1
ATOM 759 C C . ILE A 1 94 ? -3.467 0.442 0.813 1.00 95.81 94 ILE A C 1
ATOM 761 O O . ILE A 1 94 ? -3.581 1.589 1.232 1.00 95.81 94 ILE A O 1
ATOM 765 N N . VAL A 1 95 ? -3.521 0.149 -0.484 1.00 94.81 95 VAL A N 1
ATOM 766 C CA . VAL A 1 95 ? -3.906 1.123 -1.517 1.00 94.81 95 VAL A CA 1
ATOM 767 C C . VAL A 1 95 ? -5.314 0.807 -2.002 1.00 94.81 95 VAL A C 1
ATOM 769 O O . VAL A 1 95 ? -5.628 -0.352 -2.283 1.00 94.81 95 VAL A O 1
ATOM 772 N N . CYS A 1 96 ? -6.177 1.821 -2.057 1.00 93.94 96 CYS A N 1
ATOM 773 C CA . CYS A 1 96 ? -7.579 1.665 -2.439 1.00 93.94 96 CYS A CA 1
ATOM 774 C C . CYS A 1 96 ? -8.178 2.945 -3.027 1.00 93.94 96 CYS A C 1
ATOM 776 O O . CYS A 1 96 ? -7.777 4.050 -2.664 1.00 93.94 96 CYS A O 1
ATOM 778 N N . ASN A 1 97 ? -9.194 2.795 -3.884 1.00 93.25 97 ASN A N 1
ATOM 779 C CA . ASN A 1 97 ? -9.831 3.947 -4.537 1.00 93.25 97 ASN A CA 1
ATOM 780 C C . ASN A 1 97 ? -10.820 4.691 -3.628 1.00 93.25 97 ASN A C 1
ATOM 782 O O . ASN A 1 97 ? -11.262 5.805 -3.896 1.00 93.25 97 ASN A O 1
ATOM 786 N N . HIS A 1 98 ? -11.209 4.041 -2.540 1.00 92.56 98 HIS A N 1
ATOM 787 C CA . HIS A 1 98 ? -12.042 4.595 -1.491 1.00 92.56 98 HIS A CA 1
ATOM 788 C C . HIS A 1 98 ? -11.730 3.852 -0.200 1.00 92.56 98 HIS A C 1
ATOM 790 O O . HIS A 1 98 ? -11.500 2.641 -0.208 1.00 92.56 98 HIS A O 1
ATOM 796 N N . ILE A 1 99 ? -11.775 4.569 0.916 1.00 92.69 99 ILE A N 1
ATOM 797 C CA . ILE A 1 99 ? -11.589 3.969 2.234 1.00 92.69 99 ILE A CA 1
ATOM 798 C C . ILE A 1 99 ? -12.855 3.164 2.562 1.00 92.69 99 ILE A C 1
ATOM 800 O O . ILE A 1 99 ? -13.953 3.734 2.589 1.00 92.69 99 ILE A O 1
ATOM 804 N N . PRO A 1 100 ? -12.764 1.840 2.786 1.00 91.19 100 PRO A N 1
ATOM 805 C CA . PRO A 1 100 ? -13.946 1.048 3.094 1.00 91.19 100 PRO A CA 1
ATOM 806 C C . PRO A 1 100 ? -14.556 1.472 4.436 1.00 91.19 100 PRO A C 1
ATOM 808 O O . PRO A 1 100 ? -13.885 1.411 5.457 1.00 91.19 100 PRO A O 1
ATOM 811 N N . LYS A 1 101 ? -15.850 1.818 4.472 1.00 91.75 101 LYS A N 1
ATOM 812 C CA . LYS A 1 101 ? -16.537 2.344 5.680 1.00 91.75 101 LYS A CA 1
ATOM 813 C C . LYS A 1 101 ? -16.402 1.476 6.939 1.00 91.75 101 LYS A C 1
ATOM 815 O O . LYS A 1 101 ? -16.553 1.963 8.050 1.00 91.75 101 LYS A O 1
ATOM 820 N N . TRP A 1 102 ? -16.189 0.174 6.766 1.00 94.50 102 TRP A N 1
ATOM 821 C CA . TRP A 1 102 ? -16.064 -0.779 7.866 1.00 94.50 102 TRP A CA 1
ATOM 822 C C . TRP A 1 102 ? -14.658 -0.800 8.483 1.00 94.50 102 TRP A C 1
ATOM 824 O O . TRP A 1 102 ? -14.515 -1.284 9.603 1.00 94.50 102 TRP A O 1
ATOM 834 N N . ILE A 1 103 ? -13.633 -0.315 7.769 1.00 94.94 103 ILE A N 1
ATOM 835 C CA . ILE A 1 103 ? -12.232 -0.548 8.134 1.00 94.94 103 ILE A CA 1
ATOM 836 C C . ILE A 1 103 ? -11.865 0.156 9.437 1.00 94.94 103 ILE A C 1
ATOM 838 O O . ILE A 1 103 ? -11.290 -0.473 10.312 1.00 94.94 103 ILE A O 1
ATOM 842 N N . GLU A 1 104 ? -12.264 1.415 9.615 1.00 93.25 104 GLU A N 1
ATOM 843 C CA . GLU A 1 104 ? -11.901 2.202 10.798 1.00 93.25 104 GLU A CA 1
ATOM 844 C C . GLU A 1 104 ? -12.460 1.565 12.076 1.00 93.25 104 GLU A C 1
ATOM 846 O O . GLU A 1 104 ? -11.721 1.324 13.027 1.00 93.25 104 GLU A O 1
ATOM 851 N N . ASN A 1 105 ? -13.746 1.198 12.066 1.00 93.31 105 ASN A N 1
ATOM 852 C CA . ASN A 1 105 ? -14.399 0.527 13.193 1.00 93.31 105 ASN A CA 1
ATOM 853 C C . ASN A 1 105 ? -13.764 -0.831 13.512 1.00 93.31 105 ASN A C 1
ATOM 855 O O . ASN A 1 105 ? -13.585 -1.168 14.683 1.00 93.31 105 ASN A O 1
ATOM 859 N N . GLU A 1 106 ? -13.413 -1.611 12.488 1.00 94.31 106 GLU A N 1
ATOM 860 C CA . GLU A 1 106 ? -12.743 -2.900 12.678 1.00 94.31 106 GLU A CA 1
ATOM 861 C C . GLU A 1 106 ? -11.346 -2.715 13.289 1.00 94.31 106 GLU A C 1
ATOM 863 O O . GLU A 1 106 ? -11.005 -3.401 14.248 1.00 94.31 106 GLU A O 1
ATOM 868 N N . LEU A 1 107 ? -10.557 -1.758 12.791 1.00 94.69 107 LEU A N 1
ATOM 869 C CA . LEU A 1 107 ? -9.215 -1.477 13.304 1.00 94.69 107 LEU A CA 1
ATOM 870 C C . LEU A 1 107 ? -9.249 -0.973 14.748 1.00 94.69 107 LEU A C 1
ATOM 872 O O . LEU A 1 107 ? -8.464 -1.442 15.570 1.00 94.69 107 LEU A O 1
ATOM 876 N N . MET A 1 108 ? -10.201 -0.098 15.083 1.00 92.19 108 MET A N 1
ATOM 877 C CA . MET A 1 108 ? -10.424 0.337 16.465 1.00 92.19 108 MET A CA 1
ATOM 878 C C . MET A 1 108 ? -10.810 -0.837 17.374 1.00 92.19 108 MET A C 1
ATOM 880 O O . MET A 1 108 ? -10.279 -0.955 18.476 1.00 92.19 108 MET A O 1
ATOM 884 N N . THR A 1 109 ? -11.677 -1.740 16.901 1.00 93.38 109 THR A N 1
ATOM 885 C CA . THR A 1 109 ? -12.085 -2.949 17.646 1.00 93.38 109 THR A CA 1
ATOM 886 C C . THR A 1 109 ? -10.902 -3.886 17.903 1.00 93.38 109 THR A C 1
ATOM 888 O O . THR A 1 109 ? -10.816 -4.502 18.961 1.00 93.38 109 THR A O 1
ATOM 891 N N . LEU A 1 110 ? -9.971 -3.976 16.951 1.00 92.38 110 LEU A N 1
ATOM 892 C CA . LEU A 1 110 ? -8.747 -4.770 17.069 1.00 92.38 110 LEU A CA 1
ATOM 893 C C . LEU A 1 110 ? -7.618 -4.046 17.828 1.0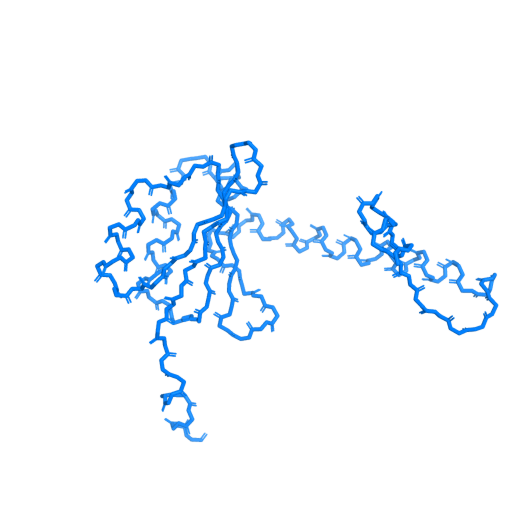0 92.38 110 LEU A C 1
ATOM 895 O O . LEU A 1 110 ? -6.531 -4.603 17.961 1.00 92.38 110 LEU A O 1
ATOM 899 N N . GLY A 1 111 ? -7.836 -2.817 18.312 1.00 92.31 111 GLY A N 1
ATOM 900 C CA . GLY A 1 111 ? -6.814 -2.036 19.019 1.00 92.31 111 GLY A CA 1
ATOM 901 C C . GLY A 1 111 ? -5.648 -1.582 18.131 1.00 92.31 111 GLY A C 1
ATOM 902 O O . GLY A 1 111 ? -4.565 -1.267 18.629 1.00 92.31 111 GLY A O 1
ATOM 903 N N . MET A 1 112 ? -5.847 -1.557 16.813 1.00 94.62 112 MET A N 1
ATOM 904 C CA . MET A 1 112 ? -4.829 -1.173 15.839 1.00 94.62 112 MET A CA 1
ATOM 905 C C . MET A 1 112 ? -4.860 0.332 15.581 1.00 94.62 112 MET A C 1
ATOM 907 O O . MET A 1 112 ? -5.918 0.960 15.546 1.00 94.62 112 MET A O 1
ATOM 911 N N . LYS A 1 113 ? -3.680 0.915 15.363 1.00 95.12 113 LYS A N 1
ATOM 912 C CA . LYS A 1 113 ? -3.555 2.311 14.926 1.00 95.12 113 LYS A CA 1
ATOM 913 C C . LYS A 1 113 ? -3.547 2.359 13.407 1.00 95.12 113 LYS A C 1
ATOM 915 O O . LYS A 1 113 ? -3.092 1.414 12.766 1.00 95.12 113 LYS A O 1
ATOM 920 N N . PHE A 1 114 ? -4.007 3.459 12.824 1.00 95.75 114 PHE A N 1
ATOM 921 C CA . PHE A 1 114 ? -3.926 3.639 11.382 1.00 95.75 114 PHE A CA 1
ATOM 922 C C . PHE A 1 114 ? -3.738 5.098 10.982 1.00 95.75 114 PHE A C 1
ATOM 924 O O . PHE A 1 114 ? -4.106 6.014 11.713 1.00 95.75 114 PHE A O 1
ATOM 931 N N . GLU A 1 115 ? -3.162 5.287 9.802 1.00 96.50 115 GLU A N 1
ATOM 932 C CA . GLU A 1 115 ? -2.984 6.573 9.142 1.00 96.50 115 GLU A CA 1
ATOM 933 C C . GLU A 1 115 ? -3.586 6.497 7.745 1.00 96.50 115 GLU A C 1
ATOM 935 O O . GLU A 1 115 ? -3.442 5.495 7.044 1.00 96.50 115 GLU A O 1
ATOM 940 N N . VAL A 1 116 ? -4.240 7.576 7.330 1.00 95.56 116 VAL A N 1
ATOM 941 C CA . VAL A 1 116 ? -4.823 7.703 5.998 1.00 95.56 116 VAL A CA 1
ATOM 942 C C . VAL A 1 116 ? -4.138 8.849 5.280 1.00 95.56 116 VAL A C 1
ATOM 944 O O . VAL A 1 116 ? -4.065 9.968 5.788 1.00 95.56 116 VAL A O 1
ATOM 947 N N . LYS A 1 117 ? -3.687 8.584 4.060 1.00 95.56 117 LYS A N 1
ATOM 948 C CA . LYS A 1 117 ? -3.100 9.576 3.172 1.00 95.56 117 LYS A CA 1
ATOM 949 C C . LYS A 1 117 ? -3.787 9.522 1.814 1.00 95.56 117 LYS A C 1
ATOM 951 O O . LYS A 1 117 ? -3.796 8.486 1.158 1.00 95.56 117 LYS A O 1
ATOM 956 N N . LYS A 1 118 ? -4.313 10.657 1.352 1.00 95.25 118 LYS A N 1
ATOM 957 C CA . LYS A 1 118 ? -4.740 10.808 -0.045 1.00 95.25 118 LYS A CA 1
ATOM 958 C C . LYS A 1 118 ? -3.491 10.899 -0.929 1.00 95.25 118 LYS A C 1
ATOM 960 O O . LYS A 1 118 ? -2.634 11.749 -0.681 1.00 95.25 118 LYS A O 1
ATOM 965 N N . LEU A 1 119 ? -3.363 10.002 -1.906 1.00 90.38 119 LEU A N 1
ATOM 966 C CA . LEU A 1 119 ? -2.244 9.986 -2.854 1.00 90.38 119 LEU A CA 1
ATOM 967 C C . LEU A 1 119 ? -2.554 10.888 -4.046 1.00 90.38 119 LEU A C 1
ATOM 969 O O . LEU A 1 119 ? -1.811 11.827 -4.326 1.00 90.38 119 LEU A O 1
ATOM 973 N N . THR A 1 120 ? -3.681 10.618 -4.702 1.00 89.12 120 THR A N 1
ATOM 974 C CA . THR A 1 120 ? -4.203 11.357 -5.854 1.00 89.12 120 THR A CA 1
ATOM 975 C C . THR A 1 120 ? -5.733 11.440 -5.768 1.00 89.12 120 THR A C 1
ATOM 977 O O . THR A 1 120 ? -6.338 11.034 -4.769 1.00 89.12 120 THR A O 1
ATOM 980 N N . GLU A 1 121 ? -6.386 12.043 -6.762 1.00 88.88 121 GLU A N 1
ATOM 981 C CA . GLU A 1 121 ? -7.849 12.055 -6.804 1.00 88.88 121 GLU A CA 1
ATOM 982 C C . GLU A 1 121 ? -8.379 10.626 -6.954 1.00 88.88 121 GLU A C 1
ATOM 984 O O . GLU A 1 121 ? -8.052 9.940 -7.915 1.00 88.88 121 GLU A O 1
ATOM 989 N N . GLY A 1 122 ? -9.184 10.177 -5.987 1.00 90.12 122 GLY A N 1
ATOM 990 C CA . GLY A 1 122 ? -9.715 8.816 -5.981 1.00 90.12 122 GLY A CA 1
ATOM 991 C C . GLY A 1 122 ? -8.707 7.723 -5.617 1.00 90.12 122 GLY A C 1
ATOM 992 O O . GLY A 1 122 ? -9.013 6.569 -5.867 1.00 90.12 122 GLY A O 1
ATOM 993 N N . GLU A 1 123 ? -7.551 8.043 -5.021 1.00 93.69 123 GLU A N 1
ATOM 994 C CA . GLU A 1 123 ? -6.572 7.047 -4.559 1.00 93.69 123 GLU A CA 1
ATOM 995 C C . GLU A 1 123 ? -6.077 7.359 -3.138 1.00 93.69 123 GLU A C 1
ATOM 997 O O . GLU A 1 123 ? -5.607 8.464 -2.838 1.00 93.69 123 GLU A O 1
ATOM 1002 N N . PHE A 1 124 ? -6.152 6.363 -2.255 1.00 95.44 124 PHE A N 1
ATOM 1003 C CA . PHE A 1 124 ? -5.817 6.478 -0.839 1.00 95.44 124 PHE A CA 1
ATOM 1004 C C . PHE A 1 124 ? -4.829 5.393 -0.412 1.00 95.44 124 PHE A C 1
ATOM 1006 O O . PHE A 1 124 ? -4.987 4.221 -0.754 1.00 95.44 124 PHE A O 1
ATOM 1013 N N . GLU A 1 125 ? -3.850 5.788 0.399 1.00 96.69 125 GLU A N 1
ATOM 1014 C CA . GLU A 1 125 ? -2.983 4.899 1.166 1.00 96.69 125 GLU A CA 1
ATOM 1015 C C . GLU A 1 125 ? -3.486 4.855 2.613 1.00 96.69 125 GLU A C 1
ATOM 1017 O O . GLU A 1 125 ? -3.574 5.887 3.279 1.00 96.69 125 GLU A O 1
ATOM 1022 N N . VAL A 1 126 ? -3.804 3.661 3.106 1.00 96.50 126 VAL A N 1
ATOM 1023 C CA . VAL A 1 126 ? -4.093 3.405 4.517 1.00 96.50 126 VAL A CA 1
ATOM 1024 C C . VAL A 1 126 ? -2.952 2.575 5.081 1.00 96.50 126 VAL A C 1
ATOM 1026 O O . VAL A 1 126 ? -2.698 1.463 4.616 1.00 96.50 126 VAL A O 1
ATOM 1029 N N . LYS A 1 127 ? -2.260 3.105 6.083 1.00 96.88 127 LYS A N 1
ATOM 1030 C CA . LYS A 1 127 ? -1.258 2.364 6.844 1.00 96.88 127 LYS A CA 1
ATOM 1031 C C . LYS A 1 127 ? -1.868 1.894 8.140 1.00 96.88 127 LYS A C 1
ATOM 1033 O O . LYS A 1 127 ? -2.366 2.707 8.908 1.00 96.88 127 LYS A O 1
ATOM 1038 N N . VAL A 1 128 ? -1.822 0.596 8.382 1.00 97.00 128 VAL A N 1
ATOM 1039 C CA . VAL A 1 128 ? -2.300 -0.024 9.613 1.00 97.00 128 VAL A CA 1
ATOM 1040 C C . VAL A 1 128 ? -1.100 -0.504 10.405 1.00 97.00 128 VAL A C 1
ATOM 1042 O O . VAL A 1 128 ? -0.279 -1.261 9.893 1.00 97.00 128 VAL A O 1
ATOM 1045 N N . TYR A 1 129 ? -1.032 -0.096 11.662 1.00 95.38 129 TYR A N 1
ATOM 1046 C CA . TYR A 1 129 ? -0.003 -0.494 12.602 1.00 95.38 129 TYR A CA 1
ATOM 1047 C C . TYR A 1 129 ? -0.622 -1.415 13.641 1.00 95.38 129 TYR A C 1
ATOM 1049 O O . TYR A 1 129 ? -1.500 -1.023 14.420 1.00 95.38 129 TYR A O 1
ATOM 1057 N N . ASN A 1 130 ? -0.144 -2.648 13.649 1.00 91.50 130 ASN A N 1
ATOM 1058 C CA . ASN A 1 130 ? -0.475 -3.594 14.692 1.00 91.50 130 ASN A CA 1
ATOM 1059 C C . ASN A 1 130 ? 0.606 -3.472 15.769 1.00 91.50 130 ASN A C 1
ATOM 1061 O O . ASN A 1 130 ? 1.799 -3.523 15.470 1.00 91.50 130 ASN A O 1
ATOM 1065 N N . GLN A 1 131 ? 0.182 -3.240 17.015 1.00 73.81 131 GLN A N 1
ATOM 1066 C CA . GLN A 1 131 ? 1.069 -3.122 18.174 1.00 73.81 131 GLN A CA 1
ATOM 1067 C C . GLN A 1 131 ? 1.578 -4.511 18.574 1.00 73.81 131 GLN A C 1
ATOM 1069 O O . GLN A 1 131 ? 1.353 -4.986 19.686 1.00 73.81 131 GLN A O 1
ATOM 1074 N N . PHE A 1 132 ? 2.227 -5.201 17.642 1.00 59.97 132 PHE A N 1
ATOM 1075 C CA . PHE A 1 132 ? 2.935 -6.418 17.958 1.00 59.97 132 PHE A CA 1
ATOM 1076 C C . PHE A 1 132 ? 4.208 -6.026 18.710 1.00 59.97 132 PHE A C 1
ATOM 1078 O O . PHE A 1 132 ? 5.138 -5.457 18.145 1.00 59.97 132 PHE A O 1
ATOM 1085 N N . ASN A 1 133 ? 4.187 -6.273 20.019 1.00 47.56 133 ASN A N 1
ATOM 1086 C CA . ASN A 1 133 ? 5.330 -6.152 20.910 1.00 47.56 133 ASN A CA 1
ATOM 1087 C C . ASN A 1 133 ? 6.402 -7.155 20.446 1.00 47.56 133 ASN A C 1
ATOM 1089 O O . ASN A 1 133 ? 6.175 -8.365 20.517 1.00 47.56 133 ASN A O 1
ATOM 1093 N N . ASP A 1 134 ? 7.570 -6.674 20.015 1.00 49.22 134 ASP A N 1
ATOM 1094 C CA . ASP A 1 134 ? 8.716 -7.502 19.594 1.00 49.22 134 ASP A CA 1
ATOM 1095 C C . ASP A 1 134 ? 9.290 -8.399 20.719 1.00 49.22 134 ASP A C 1
ATOM 1097 O O . ASP A 1 134 ? 10.223 -9.168 20.501 1.00 49.22 134 ASP A O 1
ATOM 1101 N N . GLU A 1 135 ? 8.712 -8.398 21.923 1.00 44.09 135 GLU A N 1
ATOM 1102 C CA . GLU A 1 135 ? 9.209 -9.194 23.052 1.00 44.09 135 GLU A CA 1
ATOM 1103 C C . GLU A 1 135 ? 8.762 -10.665 23.075 1.00 44.09 135 GLU A C 1
ATOM 1105 O O . GLU A 1 135 ? 9.215 -11.415 23.937 1.00 44.09 135 GLU A O 1
ATOM 1110 N N . LYS A 1 136 ? 7.922 -11.142 22.144 1.00 41.16 136 LYS A N 1
ATOM 1111 C CA . LYS A 1 136 ? 7.528 -12.571 22.118 1.00 41.16 136 LYS A CA 1
ATOM 1112 C C . LYS A 1 136 ? 8.057 -13.417 20.964 1.00 41.16 136 LYS A C 1
ATOM 1114 O O . LYS A 1 136 ? 7.654 -14.572 20.860 1.00 41.16 136 LYS A O 1
ATOM 1119 N N . THR A 1 137 ? 9.032 -12.936 20.189 1.00 35.78 137 THR A N 1
ATOM 1120 C CA . THR A 1 137 ? 9.716 -13.802 19.199 1.00 35.78 137 THR A CA 1
ATOM 1121 C C . THR A 1 137 ? 11.204 -14.037 19.474 1.00 35.78 137 THR A C 1
ATOM 1123 O O . THR A 1 137 ? 11.826 -14.805 18.753 1.00 35.78 137 THR A O 1
ATOM 1126 N N . LEU A 1 138 ? 11.771 -13.491 20.557 1.00 34.09 138 LEU A N 1
ATOM 1127 C CA . LEU A 1 138 ? 13.122 -13.870 21.016 1.00 34.09 138 LEU A CA 1
ATOM 1128 C C . LEU A 1 138 ? 13.135 -14.888 22.165 1.00 34.09 138 LEU A C 1
ATOM 1130 O O . LEU A 1 138 ? 14.193 -15.199 22.702 1.00 34.09 138 LEU A O 1
ATOM 1134 N N . VAL A 1 139 ? 11.988 -15.477 22.506 1.00 34.81 139 VAL A N 1
ATOM 1135 C CA . VAL A 1 139 ? 11.948 -16.649 23.385 1.00 34.81 139 VAL A CA 1
ATOM 1136 C C . VAL A 1 139 ? 11.153 -17.744 22.697 1.00 34.81 139 VAL A C 1
ATOM 1138 O O . VAL A 1 139 ? 9.953 -17.874 22.915 1.00 34.81 139 VAL A O 1
ATOM 1141 N N . ASN A 1 140 ? 11.818 -18.512 21.834 1.00 32.50 140 ASN A N 1
ATOM 1142 C CA . ASN A 1 140 ? 11.706 -19.968 21.855 1.00 32.50 140 ASN A CA 1
ATOM 1143 C C . ASN A 1 140 ? 12.728 -20.624 20.916 1.00 32.50 140 ASN A C 1
ATOM 1145 O O . ASN A 1 140 ? 12.455 -20.825 19.736 1.00 32.50 140 ASN A O 1
ATOM 1149 N N . ARG A 1 141 ? 13.811 -21.062 21.573 1.00 41.88 141 ARG A N 1
ATOM 1150 C CA . ARG A 1 141 ? 14.799 -22.090 21.211 1.00 41.88 141 ARG A CA 1
ATOM 1151 C C . ARG A 1 141 ? 15.932 -21.669 20.288 1.00 41.88 141 ARG A C 1
ATOM 1153 O O . ARG A 1 141 ? 15.752 -21.703 19.057 1.00 41.88 141 ARG A O 1
#

Organism: Clostridium pasteurianum (NCBI:txid1501)

InterPro domains:
  IPR014287 Nitrogenase iron-iron, accessory protein AnfO [PF09582] (1-119)

Foldseek 3Di:
DVVVVCVVVVHDDDDDDDDCVVCVVVVVVVVVVVVVVVVVVVVVVLQDLEWDDDPDFQETEDEPVSVCVSPPPDDPCNSVVCCLPPPGGAKYKYKFLDDPPCVVVVCVVLVWDWDWDDPDNSIIIIMIGDPPDPVPPVPDD

Secondary structure (DSSP, 8-state):
-HHHHHHHTT-------S-HHHHHHHHHHHHHHHHHHHHHHHHHHTT--SPEE-SSTTEEEEEHHHHHHHSTT--HHHHHHHHHHH---SEEEEEESS--TTHHHHHHHTT-EEEEEEEETTEEEEEEE----GGGSS---